Protein AF-A0A520LMJ1-F1 (afdb_monomer_lite)

Foldseek 3Di:
DWDPFPDWWQDAFWIWTWTDDPPDPGTDIWIWHWWFDPQFIKTATPVGRVPIDTDDDDPQWGWDTWTDHPGDIDTDTDGDDDDD

Secondary structure (DSSP, 8-state):
-EEEEEEEEEETTEEEEEEEETT-SSPEEEEEEEEEETTEEEEEESS-TT-EEEPP--TTEEEEEEEEETTEEEEEEEE-----

Sequence (84 aa):
GLKPLGQLRIENDELVLKASVAAQRDPIRKCFRLRAEGGTVVLSASDSPKTRAVLPMDPAIKITDANLGAGLLNLKGHAIVTPE

Structure (mmCIF, N/CA/C/O backbone):
data_AF-A0A520LMJ1-F1
#
_entry.id   AF-A0A520LMJ1-F1
#
loop_
_atom_site.group_PDB
_atom_site.id
_atom_site.type_symbol
_atom_site.label_atom_id
_atom_site.label_alt_id
_atom_site.label_comp_id
_atom_site.label_asym_id
_atom_site.label_entity_id
_atom_site.label_seq_id
_atom_site.pdbx_PDB_ins_code
_atom_site.Cartn_x
_atom_site.Cartn_y
_atom_site.Cartn_z
_atom_site.occupancy
_atom_site.B_iso_or_equiv
_atom_site.auth_seq_id
_atom_site.auth_comp_id
_atom_site.auth_asym_id
_atom_site.auth_atom_id
_atom_site.pdbx_PDB_model_num
ATOM 1 N N . GLY A 1 1 ? 15.902 11.747 -20.330 1.00 60.59 1 GLY A N 1
ATOM 2 C CA . GLY A 1 1 ? 14.814 12.075 -19.388 1.00 60.59 1 GLY A CA 1
ATOM 3 C C . GLY A 1 1 ? 13.965 10.848 -19.127 1.00 60.59 1 GLY A C 1
ATOM 4 O O . GLY A 1 1 ? 13.760 10.067 -20.056 1.00 60.59 1 GLY A O 1
ATOM 5 N N . LEU A 1 2 ? 13.517 10.659 -17.883 1.00 62.97 2 LEU A N 1
ATOM 6 C CA . LEU A 1 2 ? 12.505 9.655 -17.543 1.00 62.97 2 LEU A CA 1
ATOM 7 C C . LEU A 1 2 ? 11.166 10.143 -18.115 1.00 62.97 2 LEU A C 1
ATOM 9 O O . LEU A 1 2 ? 10.791 11.287 -17.856 1.00 62.97 2 LEU A O 1
ATOM 13 N N . LYS A 1 3 ? 10.478 9.340 -18.934 1.00 74.25 3 LYS A N 1
ATOM 14 C CA . LYS A 1 3 ? 9.113 9.699 -19.342 1.00 74.25 3 LYS A CA 1
ATOM 15 C C . LYS A 1 3 ? 8.166 9.507 -18.146 1.00 74.25 3 LYS A C 1
ATOM 17 O O . LYS A 1 3 ? 8.520 8.771 -17.220 1.00 74.25 3 LYS A O 1
ATOM 22 N N . PRO A 1 4 ? 6.980 10.143 -18.156 1.00 78.31 4 PRO A N 1
ATOM 23 C CA . PRO A 1 4 ? 5.950 9.882 -17.161 1.00 78.31 4 PRO A CA 1
ATOM 24 C C . PRO A 1 4 ? 5.654 8.387 -17.027 1.00 78.31 4 PRO A C 1
ATOM 26 O O . PRO A 1 4 ? 5.939 7.595 -17.933 1.00 78.31 4 PRO A O 1
ATOM 29 N N . LEU A 1 5 ? 5.065 8.015 -15.892 1.00 82.81 5 LEU A N 1
ATOM 30 C CA . LEU A 1 5 ? 4.582 6.661 -15.655 1.00 82.81 5 LEU A CA 1
ATOM 31 C C . LEU A 1 5 ? 3.727 6.210 -16.847 1.00 82.81 5 LEU A C 1
ATOM 33 O O . LEU A 1 5 ? 2.725 6.841 -17.172 1.00 82.81 5 LEU A O 1
ATOM 37 N N . GLY A 1 6 ? 4.152 5.141 -17.516 1.00 83.44 6 GLY A N 1
ATOM 38 C CA . GLY A 1 6 ? 3.450 4.622 -18.687 1.00 83.44 6 GLY A CA 1
ATOM 39 C C . GLY A 1 6 ? 2.328 3.670 -18.299 1.00 83.44 6 GLY A C 1
ATOM 40 O O . GLY A 1 6 ? 1.311 3.596 -18.981 1.00 83.44 6 GLY A O 1
ATOM 41 N N . GLN A 1 7 ? 2.512 2.926 -17.206 1.00 87.12 7 GLN A N 1
ATOM 42 C CA . GLN A 1 7 ? 1.536 1.951 -16.748 1.00 87.12 7 GLN A CA 1
ATOM 43 C C . GLN A 1 7 ? 1.695 1.627 -15.262 1.00 87.12 7 GLN A C 1
ATOM 45 O O . GLN A 1 7 ? 2.810 1.491 -14.755 1.00 87.12 7 GLN A O 1
ATOM 50 N N . LEU A 1 8 ? 0.552 1.421 -14.612 1.00 89.88 8 LEU A N 1
ATOM 51 C CA . LEU A 1 8 ? 0.408 0.826 -13.291 1.00 89.88 8 LEU A CA 1
ATOM 52 C C . LEU A 1 8 ? -0.447 -0.436 -13.440 1.00 89.88 8 LEU A C 1
ATOM 54 O O . LEU A 1 8 ? -1.516 -0.388 -14.049 1.00 89.88 8 LEU A O 1
ATOM 58 N N . ARG A 1 9 ? 0.039 -1.572 -12.935 1.00 91.25 9 ARG A N 1
ATOM 59 C CA . ARG A 1 9 ? -0.675 -2.858 -12.949 1.00 91.25 9 ARG A CA 1
ATOM 60 C C . ARG A 1 9 ? -0.505 -3.587 -11.631 1.00 91.25 9 ARG A C 1
ATOM 62 O O . ARG A 1 9 ? 0.503 -3.412 -10.960 1.00 91.25 9 ARG A O 1
ATOM 69 N N . ILE A 1 10 ? -1.468 -4.438 -11.311 1.00 91.62 10 ILE A N 1
ATOM 70 C CA . ILE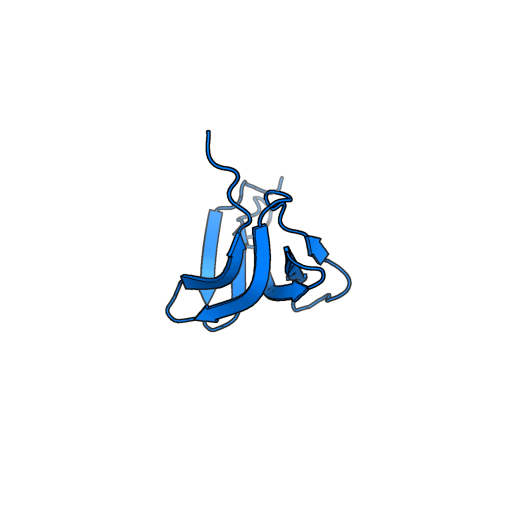 A 1 10 ? -1.347 -5.427 -10.245 1.00 91.62 10 ILE A CA 1
ATOM 71 C C . ILE A 1 10 ? -1.032 -6.762 -10.919 1.00 91.62 10 ILE A C 1
ATOM 73 O O . ILE A 1 10 ? -1.800 -7.230 -11.759 1.00 91.62 10 ILE A O 1
ATOM 77 N N . GLU A 1 11 ? 0.134 -7.321 -10.612 1.00 91.19 11 GLU A N 1
ATOM 78 C CA . GLU A 1 11 ? 0.589 -8.624 -11.0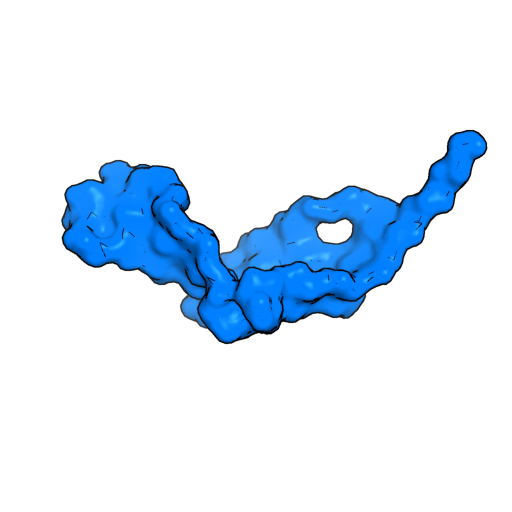99 1.00 91.19 11 GLU A CA 1
ATOM 79 C C . GLU A 1 11 ? 0.744 -9.527 -9.867 1.00 91.19 11 GLU A C 1
ATOM 81 O O . GLU A 1 11 ? 1.673 -9.353 -9.079 1.00 91.19 11 GLU A O 1
ATOM 86 N N . ASN A 1 12 ? -0.196 -10.460 -9.682 1.00 87.00 12 ASN A N 1
ATOM 87 C CA . ASN A 1 12 ? -0.365 -11.217 -8.436 1.00 87.00 12 ASN A CA 1
ATOM 88 C C . ASN A 1 12 ? -0.510 -10.262 -7.235 1.00 87.00 12 ASN A C 1
ATOM 90 O O . ASN A 1 12 ? -1.414 -9.425 -7.215 1.00 87.00 12 ASN A O 1
ATOM 94 N N . ASP A 1 13 ? 0.423 -10.351 -6.291 1.00 89.69 13 ASP A N 1
ATOM 95 C CA . ASP A 1 13 ? 0.395 -9.641 -5.017 1.00 89.69 13 ASP A CA 1
ATOM 96 C C . ASP A 1 13 ? 1.317 -8.403 -5.047 1.00 89.69 13 ASP A C 1
ATOM 98 O O . ASP A 1 13 ? 1.656 -7.834 -4.005 1.00 89.69 13 ASP A O 1
ATOM 102 N N . GLU A 1 14 ? 1.768 -7.992 -6.241 1.00 92.69 14 GLU A N 1
ATOM 103 C CA . GLU A 1 14 ? 2.694 -6.876 -6.443 1.00 92.69 14 GLU A CA 1
ATOM 104 C C . GLU A 1 14 ? 2.105 -5.780 -7.341 1.00 92.69 14 GLU A C 1
AT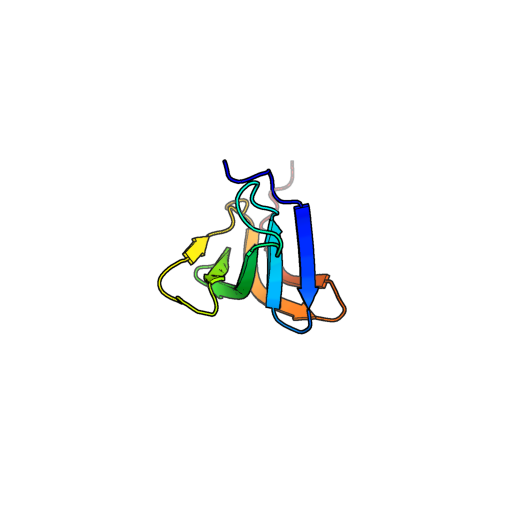OM 106 O O . GLU A 1 14 ? 1.496 -6.027 -8.385 1.00 92.69 14 GLU A O 1
ATOM 111 N N . LEU A 1 15 ? 2.344 -4.530 -6.944 1.00 92.56 15 LEU A N 1
ATOM 112 C CA . LEU A 1 15 ? 2.068 -3.348 -7.746 1.00 92.56 15 LEU A CA 1
ATOM 113 C C . LEU A 1 15 ? 3.266 -3.080 -8.651 1.00 92.56 15 LEU A C 1
ATOM 115 O O . LEU A 1 15 ? 4.371 -2.801 -8.187 1.00 92.56 15 LEU A O 1
ATOM 119 N N . VAL A 1 16 ? 3.042 -3.127 -9.953 1.00 93.38 16 VAL A N 1
ATOM 120 C CA . VAL A 1 16 ? 4.074 -2.997 -10.971 1.00 93.38 16 VAL A CA 1
ATOM 121 C C . VAL A 1 16 ? 3.925 -1.664 -11.688 1.00 93.38 16 VAL A C 1
ATOM 123 O O . VAL A 1 16 ? 2.944 -1.418 -12.393 1.00 93.38 16 VAL A O 1
ATOM 126 N N . LEU A 1 17 ? 4.939 -0.817 -11.535 1.00 90.56 17 LEU A N 1
ATOM 127 C CA . LEU A 1 17 ? 5.070 0.459 -12.228 1.00 90.56 17 LEU A CA 1
ATOM 128 C C . LEU A 1 17 ? 6.016 0.295 -13.415 1.00 90.56 17 LEU A C 1
ATOM 130 O O . LEU A 1 17 ? 7.136 -0.198 -13.255 1.00 90.56 17 LEU A O 1
ATOM 134 N N . LYS A 1 18 ? 5.574 0.709 -14.604 1.00 90.31 18 LYS A N 1
ATOM 135 C CA . LYS A 1 18 ? 6.377 0.674 -15.832 1.00 90.31 18 LYS A CA 1
ATOM 136 C C . LYS A 1 18 ? 6.499 2.075 -16.416 1.00 90.31 18 LYS A C 1
ATOM 138 O O . LYS A 1 18 ? 5.496 2.760 -16.619 1.00 90.31 18 LYS A O 1
ATOM 143 N N . ALA A 1 19 ? 7.722 2.492 -16.715 1.00 88.31 19 ALA A N 1
ATOM 144 C CA . ALA A 1 19 ? 8.007 3.765 -17.370 1.00 88.31 19 ALA A CA 1
ATOM 145 C C . ALA A 1 19 ? 9.039 3.567 -18.483 1.00 88.31 19 ALA A C 1
ATOM 147 O O . ALA A 1 19 ? 10.018 2.844 -18.321 1.00 88.31 19 ALA A O 1
ATOM 148 N N . SER A 1 20 ? 8.822 4.211 -19.629 1.00 83.94 20 SER A N 1
ATOM 149 C CA . SER A 1 20 ? 9.793 4.193 -20.729 1.00 83.94 20 SER A CA 1
ATOM 150 C C . SER A 1 20 ? 10.876 5.246 -20.502 1.00 83.94 20 SER A C 1
ATOM 152 O O . SER A 1 20 ? 10.592 6.355 -20.048 1.00 83.94 20 SER A O 1
ATOM 154 N N . VAL A 1 21 ? 12.116 4.943 -20.872 1.00 80.56 21 VAL A N 1
ATOM 155 C CA . VAL A 1 21 ? 13.223 5.902 -20.798 1.00 80.56 21 VAL A CA 1
ATOM 156 C C . VAL A 1 21 ? 13.738 6.153 -22.199 1.00 80.56 21 VAL A C 1
ATOM 158 O O . VAL A 1 21 ? 13.978 5.216 -22.942 1.00 80.56 21 VAL A O 1
ATOM 161 N N . ALA A 1 22 ? 13.932 7.419 -22.574 1.00 76.44 22 ALA A N 1
ATOM 162 C CA . ALA A 1 22 ? 14.371 7.760 -23.932 1.00 76.44 22 ALA A CA 1
ATOM 163 C C . ALA A 1 22 ? 15.717 7.114 -24.329 1.00 76.44 22 ALA A C 1
ATOM 165 O O . ALA A 1 22 ? 15.979 6.935 -25.510 1.00 76.44 22 ALA A O 1
ATOM 166 N N . ALA A 1 23 ? 16.554 6.770 -23.346 1.00 77.88 23 ALA A N 1
ATOM 167 C CA . ALA A 1 23 ? 17.880 6.187 -23.537 1.00 77.88 23 ALA A CA 1
ATOM 168 C C . ALA A 1 23 ? 17.910 4.644 -23.516 1.00 77.88 23 ALA A C 1
ATOM 170 O O . ALA A 1 23 ? 18.978 4.071 -23.706 1.00 77.88 23 ALA A O 1
ATOM 171 N N . GLN A 1 24 ? 16.787 3.961 -23.262 1.00 78.00 24 GLN A N 1
ATOM 172 C CA . GLN A 1 24 ? 16.722 2.495 -23.230 1.00 78.00 24 GLN A CA 1
ATOM 173 C C . GLN A 1 24 ? 15.535 1.984 -24.041 1.00 78.00 24 GLN A C 1
ATOM 175 O O . GLN A 1 24 ? 14.460 2.579 -24.044 1.00 78.00 24 GLN A O 1
ATOM 180 N N . ARG A 1 25 ? 15.747 0.862 -24.736 1.00 75.25 25 ARG A N 1
ATOM 181 C CA . ARG A 1 25 ? 14.702 0.211 -25.532 1.00 75.25 25 ARG A CA 1
ATOM 182 C C . ARG A 1 25 ? 13.643 -0.438 -24.640 1.00 75.25 25 ARG A C 1
ATOM 184 O O . ARG A 1 25 ? 12.462 -0.380 -24.971 1.00 75.25 25 ARG A O 1
ATOM 191 N N . ASP A 1 26 ? 14.071 -0.994 -23.510 1.00 82.56 26 ASP A N 1
ATOM 192 C CA . ASP A 1 26 ? 13.185 -1.670 -22.571 1.00 82.56 26 ASP A CA 1
ATOM 193 C C . ASP A 1 26 ? 12.648 -0.704 -21.505 1.00 82.56 26 ASP A C 1
ATOM 195 O O . ASP A 1 26 ? 13.389 0.142 -20.991 1.00 82.56 26 ASP A O 1
ATOM 199 N N . PRO A 1 27 ? 11.354 -0.798 -21.152 1.00 82.88 27 PRO A N 1
ATOM 200 C CA . PRO A 1 27 ? 10.787 0.005 -20.084 1.00 82.88 27 PRO A CA 1
ATOM 201 C C . PRO A 1 27 ? 11.362 -0.414 -18.728 1.00 82.88 27 PRO A C 1
ATOM 203 O O . PRO A 1 27 ? 11.479 -1.600 -18.415 1.00 82.88 27 PRO A O 1
ATOM 206 N N . ILE A 1 28 ? 11.633 0.572 -17.874 1.00 87.88 28 ILE A N 1
ATOM 207 C CA . ILE A 1 28 ? 11.969 0.320 -16.476 1.00 87.88 28 ILE A CA 1
ATOM 208 C C . ILE A 1 28 ? 10.724 -0.213 -15.778 1.00 87.88 28 ILE A C 1
ATOM 210 O O . ILE A 1 28 ? 9.655 0.398 -15.846 1.00 87.88 28 ILE A O 1
ATOM 214 N N . ARG A 1 29 ? 10.890 -1.333 -15.073 1.00 90.00 29 ARG A N 1
ATOM 215 C CA . ARG A 1 29 ? 9.868 -1.964 -14.239 1.00 90.00 29 ARG A CA 1
ATOM 216 C C . ARG A 1 29 ? 10.284 -1.879 -12.774 1.00 90.00 29 ARG A C 1
ATOM 218 O O . ARG A 1 29 ? 11.391 -2.279 -12.423 1.00 90.00 29 ARG A O 1
ATOM 225 N N . LYS A 1 30 ? 9.388 -1.393 -11.916 1.00 90.50 30 LYS A N 1
ATOM 226 C CA . LYS A 1 30 ? 9.553 -1.411 -10.457 1.00 90.50 30 LYS A CA 1
ATOM 227 C C . LYS A 1 30 ? 8.356 -2.088 -9.804 1.00 90.50 30 LYS A C 1
ATOM 229 O O . LYS A 1 30 ? 7.218 -1.722 -10.084 1.00 90.50 30 LYS A O 1
ATOM 234 N N . CYS A 1 31 ? 8.635 -3.067 -8.949 1.00 93.19 31 CYS A N 1
ATOM 235 C CA . CYS A 1 31 ? 7.626 -3.838 -8.230 1.00 93.19 31 CYS A CA 1
ATOM 236 C C . CYS A 1 31 ? 7.557 -3.384 -6.776 1.00 93.19 31 CYS A C 1
ATOM 238 O O . CYS A 1 31 ? 8.588 -3.280 -6.108 1.00 93.19 31 CYS A O 1
ATOM 240 N N . PHE A 1 32 ? 6.351 -3.189 -6.266 1.00 93.50 32 PHE A N 1
ATOM 241 C CA . PHE A 1 32 ? 6.091 -2.768 -4.899 1.00 93.50 32 PHE A CA 1
ATOM 242 C C . PHE A 1 32 ? 5.139 -3.739 -4.218 1.00 93.50 32 PHE A C 1
ATOM 244 O O . PHE A 1 32 ? 4.190 -4.225 -4.829 1.00 93.50 32 PHE A O 1
ATOM 251 N N . ARG A 1 33 ? 5.361 -3.959 -2.924 1.00 93.88 33 ARG A N 1
ATOM 252 C CA . ARG A 1 33 ? 4.401 -4.634 -2.048 1.00 93.88 33 ARG A CA 1
ATOM 253 C C . ARG A 1 33 ? 3.679 -3.610 -1.197 1.00 93.88 33 ARG A C 1
ATOM 255 O O . ARG A 1 33 ? 4.282 -2.615 -0.787 1.00 93.88 33 ARG A O 1
ATOM 262 N N . LEU A 1 34 ? 2.408 -3.880 -0.933 1.00 94.00 34 LEU A N 1
ATOM 263 C CA . LEU A 1 34 ? 1.553 -3.062 -0.085 1.00 94.00 34 LEU A CA 1
ATOM 264 C C . LEU A 1 34 ? 1.265 -3.815 1.207 1.00 94.00 34 LEU A C 1
ATOM 266 O O . LEU A 1 34 ? 1.071 -5.029 1.185 1.00 94.00 34 LEU A O 1
ATOM 270 N N . ARG A 1 35 ? 1.255 -3.092 2.325 1.00 94.75 35 ARG A N 1
ATOM 271 C CA . ARG A 1 35 ? 0.859 -3.607 3.639 1.00 94.75 35 ARG A CA 1
ATOM 272 C C . ARG A 1 35 ? 0.145 -2.531 4.437 1.00 94.75 35 ARG A C 1
ATOM 274 O O . ARG A 1 35 ? 0.435 -1.351 4.257 1.00 94.75 35 ARG A O 1
ATOM 281 N N . ALA A 1 36 ? -0.740 -2.948 5.335 1.00 96.56 36 ALA A N 1
ATOM 282 C CA . ALA A 1 36 ? -1.263 -2.070 6.368 1.00 96.56 36 ALA A CA 1
ATOM 283 C C . ALA A 1 36 ? -0.225 -1.930 7.495 1.00 96.56 36 ALA A C 1
ATOM 285 O O . ALA A 1 36 ? 0.264 -2.929 8.021 1.00 96.56 36 ALA A O 1
ATOM 286 N N . GLU A 1 37 ? 0.134 -0.700 7.847 1.00 95.81 37 GLU A N 1
ATOM 287 C CA . GLU A 1 37 ? 1.099 -0.382 8.904 1.00 95.81 37 GLU A CA 1
ATOM 288 C C . GLU A 1 37 ? 0.747 0.992 9.493 1.00 95.81 37 GLU A C 1
ATOM 290 O O . GLU A 1 37 ? 0.438 1.929 8.760 1.00 95.81 37 GLU A O 1
ATOM 295 N N . GLY A 1 38 ? 0.737 1.122 10.824 1.00 92.88 38 GLY A N 1
ATOM 296 C CA . GLY A 1 38 ? 0.466 2.407 11.490 1.00 92.88 38 GLY A CA 1
ATOM 297 C C . GLY A 1 38 ? -0.928 3.002 11.230 1.00 92.88 38 GLY A C 1
ATOM 298 O O . GLY A 1 38 ? -1.118 4.208 11.377 1.00 92.88 38 GLY A O 1
ATOM 299 N N . GLY A 1 39 ? -1.907 2.184 10.828 1.00 95.31 39 GLY A N 1
ATOM 300 C CA . GLY A 1 39 ? -3.258 2.640 10.480 1.00 95.31 39 GLY A CA 1
ATOM 301 C C . GLY A 1 39 ? -3.393 3.194 9.059 1.00 95.31 39 GLY A C 1
ATOM 302 O O . GLY A 1 39 ? -4.413 3.801 8.746 1.00 95.31 39 GLY A O 1
ATOM 303 N N . THR A 1 40 ? -2.390 2.996 8.203 1.00 96.44 40 THR A N 1
ATOM 304 C CA . THR A 1 40 ? -2.400 3.389 6.789 1.00 96.44 40 THR A CA 1
ATOM 305 C C . THR A 1 40 ? -1.798 2.280 5.917 1.00 96.44 40 THR A C 1
ATOM 307 O O . THR A 1 40 ? -1.463 1.206 6.412 1.00 96.44 40 THR A O 1
ATOM 310 N N . VAL A 1 41 ? -1.675 2.516 4.613 1.00 96.25 41 VAL A N 1
ATOM 311 C CA . VAL A 1 41 ? -1.031 1.616 3.659 1.00 96.25 41 VAL A CA 1
ATOM 312 C C . VAL A 1 41 ? 0.386 2.098 3.364 1.00 96.25 41 VAL A C 1
ATOM 314 O O . VAL A 1 41 ? 0.613 3.257 3.018 1.00 96.25 41 VAL A O 1
ATOM 317 N N . VAL A 1 42 ? 1.346 1.186 3.446 1.00 95.81 42 VAL A N 1
ATOM 318 C CA . VAL A 1 42 ? 2.751 1.428 3.121 1.00 95.81 42 VAL A CA 1
ATOM 319 C C . VAL A 1 42 ? 3.123 0.649 1.868 1.00 95.81 42 VAL A C 1
ATOM 321 O O . VAL A 1 42 ? 2.957 -0.570 1.803 1.00 95.81 42 VAL A O 1
ATOM 324 N N . LEU A 1 43 ? 3.667 1.355 0.877 1.00 93.94 43 LEU A N 1
ATOM 325 C CA . LEU A 1 43 ? 4.314 0.770 -0.291 1.00 93.94 43 LEU A CA 1
ATOM 326 C C . LEU A 1 43 ? 5.791 0.583 0.022 1.00 93.94 43 LEU A C 1
ATOM 328 O O . LEU A 1 43 ? 6.453 1.515 0.468 1.00 93.94 43 LEU A O 1
ATOM 332 N N . SER A 1 44 ? 6.328 -0.599 -0.254 1.00 94.88 44 SER A N 1
ATOM 333 C CA . SER A 1 44 ? 7.765 -0.874 -0.178 1.00 94.88 44 SER A CA 1
ATOM 334 C C . SER A 1 44 ? 8.247 -1.437 -1.505 1.00 94.88 44 SER A C 1
ATOM 336 O O . SER A 1 44 ? 7.614 -2.350 -2.039 1.00 94.88 44 SER A O 1
ATOM 338 N N . ALA A 1 45 ? 9.359 -0.926 -2.037 1.00 92.88 45 ALA A N 1
ATOM 339 C CA . ALA A 1 45 ? 9.970 -1.520 -3.222 1.00 92.88 45 ALA A CA 1
ATOM 340 C C . ALA A 1 45 ? 10.425 -2.952 -2.902 1.00 92.88 45 ALA A C 1
ATOM 342 O O . ALA A 1 45 ? 11.028 -3.208 -1.858 1.00 92.88 45 ALA A O 1
ATOM 343 N N . SER A 1 46 ? 10.123 -3.893 -3.790 1.00 91.06 46 SER A N 1
ATOM 344 C CA . SER A 1 46 ? 10.364 -5.322 -3.545 1.00 91.06 46 SER A CA 1
ATOM 345 C C . SER A 1 46 ? 11.855 -5.663 -3.536 1.00 91.06 46 SER A C 1
ATOM 347 O O . SER A 1 46 ? 12.276 -6.550 -2.800 1.00 91.06 46 SER A O 1
ATOM 349 N N . ASP A 1 47 ? 12.653 -4.923 -4.308 1.00 89.81 47 ASP A N 1
ATOM 350 C CA . ASP A 1 47 ? 14.113 -5.039 -4.389 1.00 89.81 47 ASP A CA 1
ATOM 351 C C . ASP A 1 47 ? 14.857 -4.192 -3.341 1.00 89.81 47 ASP A C 1
ATOM 353 O O . ASP A 1 47 ? 16.030 -4.428 -3.065 1.00 89.81 47 ASP A O 1
ATOM 357 N N . SER A 1 48 ? 14.181 -3.218 -2.732 1.00 89.38 48 SER A N 1
ATOM 358 C CA . SER A 1 48 ? 14.727 -2.363 -1.679 1.00 89.38 48 SER A CA 1
ATOM 359 C C . SER A 1 48 ? 13.634 -2.026 -0.663 1.00 89.38 48 SER A C 1
ATOM 361 O O . SER A 1 48 ? 13.038 -0.948 -0.719 1.00 89.38 48 SER A O 1
ATOM 363 N N . PRO A 1 49 ? 13.375 -2.902 0.326 1.00 82.62 49 PRO A N 1
ATOM 364 C CA . PRO A 1 49 ? 12.321 -2.679 1.318 1.00 82.62 49 PRO A CA 1
ATOM 365 C C . PRO A 1 49 ? 12.531 -1.446 2.208 1.00 82.62 49 PRO A C 1
ATOM 367 O O . PRO A 1 49 ? 11.626 -1.073 2.951 1.00 82.62 49 PRO A O 1
ATOM 370 N N . LYS A 1 50 ? 13.720 -0.828 2.172 1.00 87.38 50 LYS A N 1
ATOM 371 C CA . LYS A 1 50 ? 14.008 0.463 2.819 1.00 87.38 50 LYS A CA 1
ATOM 372 C C . LYS A 1 50 ? 13.414 1.641 2.043 1.00 87.38 50 LYS A C 1
ATOM 374 O O . LYS A 1 50 ? 13.128 2.677 2.630 1.00 87.38 50 LYS A O 1
ATOM 379 N N . THR A 1 51 ? 13.212 1.484 0.736 1.00 89.12 51 THR A N 1
ATOM 380 C CA . THR A 1 51 ? 12.520 2.458 -0.106 1.00 89.12 51 THR A CA 1
ATOM 381 C C . THR A 1 51 ? 11.023 2.291 0.104 1.00 89.12 51 THR A C 1
ATOM 383 O O . THR A 1 51 ? 10.405 1.381 -0.456 1.00 89.12 51 THR A O 1
ATOM 386 N N . ARG A 1 52 ? 10.456 3.155 0.948 1.00 92.88 52 ARG A N 1
ATOM 387 C CA . ARG A 1 52 ? 9.045 3.116 1.328 1.00 92.88 52 ARG A CA 1
ATOM 388 C C . ARG A 1 52 ? 8.341 4.431 1.034 1.00 92.88 52 ARG A C 1
ATOM 390 O O . ARG A 1 52 ? 8.952 5.493 1.110 1.00 92.88 52 ARG A O 1
ATOM 397 N N . ALA A 1 53 ? 7.053 4.339 0.740 1.00 92.19 53 ALA A N 1
ATOM 398 C CA . ALA A 1 53 ? 6.144 5.471 0.656 1.00 92.19 53 ALA A CA 1
ATOM 399 C C . ALA A 1 53 ? 4.887 5.158 1.467 1.00 92.19 53 ALA A C 1
ATOM 401 O O . ALA A 1 53 ? 4.361 4.047 1.403 1.00 92.19 53 ALA A O 1
ATOM 402 N N . VAL A 1 54 ? 4.420 6.136 2.232 1.00 94.38 54 VAL A N 1
ATOM 403 C CA . VAL A 1 54 ? 3.200 6.027 3.032 1.00 94.38 54 VAL A CA 1
ATOM 404 C C . VAL A 1 54 ? 2.067 6.664 2.240 1.00 94.38 54 VAL A C 1
ATOM 406 O O . VAL A 1 54 ? 2.196 7.811 1.812 1.00 94.38 54 VAL A O 1
ATOM 409 N N . LEU A 1 55 ? 0.978 5.929 2.017 1.00 91.75 55 LEU A N 1
ATOM 410 C CA . LEU A 1 55 ? -0.204 6.497 1.380 1.00 91.75 55 LEU A CA 1
ATOM 411 C C . LEU A 1 55 ? -0.884 7.461 2.359 1.00 91.75 55 LEU A C 1
ATOM 413 O O . LEU A 1 55 ? -1.133 7.090 3.511 1.00 91.75 55 LEU A O 1
ATOM 417 N N . PRO A 1 56 ? -1.177 8.700 1.938 1.00 92.25 56 PRO A N 1
ATOM 418 C CA . PRO A 1 56 ? -1.960 9.603 2.758 1.00 92.25 56 PRO A CA 1
ATOM 419 C C . PRO A 1 56 ? -3.388 9.066 2.859 1.00 92.25 56 PRO A C 1
ATOM 421 O O . PRO A 1 56 ? -4.002 8.710 1.855 1.00 92.25 56 PRO A O 1
ATOM 424 N N . MET A 1 57 ? -3.899 9.019 4.083 1.00 92.50 57 MET A N 1
ATOM 425 C CA . MET A 1 57 ? -5.283 8.674 4.388 1.00 92.50 57 MET A CA 1
ATOM 426 C C . MET A 1 57 ? -5.899 9.817 5.179 1.00 92.50 57 MET A C 1
ATOM 428 O O . MET A 1 57 ? -5.192 10.527 5.899 1.00 92.50 57 MET A O 1
ATOM 432 N N . ASP A 1 58 ? -7.214 9.971 5.062 1.00 93.50 58 ASP A N 1
ATOM 433 C CA . ASP A 1 58 ? -7.955 10.823 5.982 1.00 93.50 58 ASP A CA 1
ATOM 434 C C . ASP A 1 58 ? -7.672 10.377 7.436 1.00 93.50 58 ASP A C 1
ATOM 436 O O . ASP A 1 58 ? -7.701 9.170 7.705 1.00 93.50 58 ASP A O 1
ATOM 440 N N . PRO A 1 59 ? -7.378 11.292 8.380 1.00 91.31 59 PRO A N 1
ATOM 441 C CA . PRO A 1 59 ? -7.089 10.936 9.770 1.00 91.31 59 PRO A CA 1
ATOM 442 C C . PRO A 1 59 ? -8.192 10.127 10.468 1.00 91.31 59 PRO A C 1
ATOM 444 O O . PRO A 1 59 ? -7.884 9.358 11.386 1.00 91.31 59 PRO A O 1
ATOM 447 N N . ALA A 1 60 ? -9.449 10.287 10.044 1.00 94.69 60 ALA A N 1
ATOM 448 C CA . ALA A 1 60 ? -10.596 9.547 10.554 1.00 94.69 60 ALA A CA 1
ATOM 449 C C . ALA A 1 60 ? -10.665 8.106 10.024 1.00 94.69 60 ALA A C 1
ATOM 451 O O . ALA A 1 60 ? -11.436 7.304 10.553 1.00 94.69 60 ALA A O 1
ATOM 452 N N . ILE A 1 61 ? -9.860 7.751 9.016 1.00 95.38 61 ILE A N 1
ATOM 453 C CA . ILE A 1 61 ? -9.777 6.405 8.448 1.00 95.38 61 ILE A CA 1
ATOM 454 C C . ILE A 1 61 ? -8.546 5.681 9.003 1.00 95.38 61 ILE A C 1
ATOM 456 O O . ILE A 1 61 ? -7.427 6.196 9.001 1.00 95.38 61 ILE A O 1
ATOM 460 N N . LYS A 1 62 ? -8.741 4.439 9.450 1.00 97.00 62 LYS A N 1
ATOM 461 C CA . LYS A 1 62 ? -7.672 3.531 9.877 1.00 97.00 62 LYS A CA 1
ATOM 462 C C . LYS A 1 62 ? -7.726 2.243 9.081 1.00 97.00 62 LYS A C 1
ATOM 464 O O . LYS A 1 62 ? -8.696 1.497 9.183 1.00 97.00 62 LYS A O 1
ATOM 469 N N . ILE A 1 63 ? -6.667 1.970 8.327 1.00 97.62 63 ILE A N 1
ATOM 470 C CA . ILE A 1 63 ? -6.501 0.718 7.586 1.00 97.62 63 ILE A CA 1
ATOM 471 C C . ILE A 1 63 ? -5.853 -0.330 8.493 1.00 97.62 63 ILE A C 1
ATOM 473 O O . ILE A 1 63 ? -4.809 -0.082 9.095 1.00 97.62 63 ILE A O 1
ATOM 477 N N . THR A 1 64 ? -6.489 -1.493 8.590 1.00 97.06 64 THR A N 1
ATOM 478 C CA . THR A 1 64 ? -6.069 -2.631 9.419 1.00 97.06 64 THR A CA 1
ATOM 479 C C . THR A 1 64 ? -5.534 -3.791 8.590 1.00 97.06 64 THR A C 1
ATOM 481 O O . THR A 1 64 ? -4.677 -4.526 9.070 1.00 97.06 64 THR A O 1
ATOM 484 N N . ASP A 1 65 ? -5.985 -3.932 7.344 1.00 96.69 65 ASP A N 1
ATOM 485 C CA . ASP A 1 65 ? -5.459 -4.912 6.395 1.00 96.69 65 ASP A CA 1
ATOM 486 C C . ASP A 1 65 ? -5.405 -4.318 4.985 1.00 96.69 65 ASP A C 1
ATOM 488 O O . ASP A 1 65 ? -6.265 -3.525 4.594 1.00 96.69 65 ASP A O 1
ATOM 492 N N . ALA A 1 66 ? -4.379 -4.699 4.228 1.00 95.19 66 ALA A N 1
ATOM 493 C CA . ALA A 1 66 ? -4.192 -4.268 2.851 1.00 95.19 66 ALA A CA 1
ATOM 494 C C . ALA A 1 66 ? -3.528 -5.383 2.048 1.00 95.19 66 ALA A C 1
ATOM 496 O O . ALA A 1 66 ? -2.434 -5.832 2.394 1.00 95.19 66 ALA A O 1
ATOM 497 N N . ASN A 1 67 ? -4.167 -5.795 0.957 1.00 93.62 67 ASN A N 1
ATOM 498 C CA . ASN A 1 67 ? -3.621 -6.795 0.051 1.00 93.62 67 ASN A CA 1
ATOM 499 C C . ASN A 1 67 ? -3.924 -6.462 -1.411 1.00 93.62 67 ASN A C 1
ATOM 501 O O . ASN A 1 67 ? -4.868 -5.739 -1.732 1.0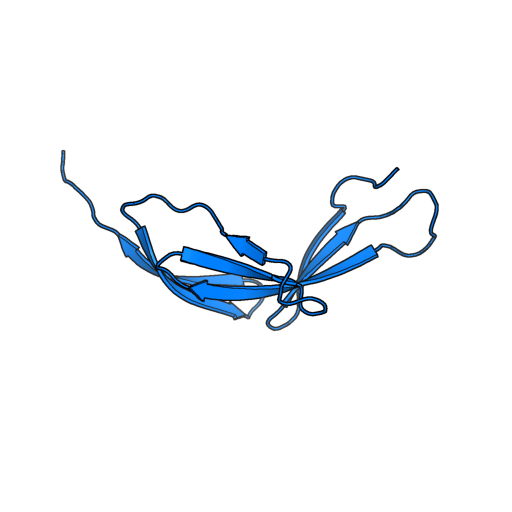0 93.62 67 ASN A O 1
ATOM 505 N N . LEU A 1 68 ? -3.088 -6.998 -2.292 1.00 92.75 68 LEU A N 1
ATOM 506 C CA . LEU A 1 68 ? -3.317 -6.999 -3.726 1.00 92.75 68 LEU A CA 1
ATOM 507 C C . LEU A 1 68 ? -3.817 -8.380 -4.131 1.00 92.75 68 LEU A C 1
ATOM 509 O O . LEU A 1 68 ? -3.236 -9.383 -3.732 1.00 92.75 68 LEU A O 1
ATOM 513 N N . GLY A 1 69 ? -4.889 -8.429 -4.911 1.00 88.06 69 GLY A N 1
ATOM 514 C CA . GLY A 1 69 ? -5.447 -9.689 -5.385 1.00 88.06 69 GLY A CA 1
ATOM 515 C C . GLY A 1 69 ? -6.537 -9.463 -6.419 1.00 88.06 69 GLY A C 1
ATOM 516 O O . GLY A 1 69 ? -7.218 -8.440 -6.397 1.00 88.06 69 GLY A O 1
ATOM 517 N N . ALA A 1 70 ? -6.682 -10.403 -7.356 1.00 84.88 70 ALA A N 1
ATOM 518 C CA . ALA A 1 70 ? -7.664 -10.329 -8.446 1.00 84.88 70 ALA A CA 1
ATOM 519 C C . ALA A 1 70 ? -7.609 -9.015 -9.264 1.00 84.88 70 ALA A C 1
ATOM 521 O O . ALA A 1 70 ? -8.618 -8.552 -9.786 1.00 84.88 70 ALA A O 1
ATOM 522 N N . GLY A 1 71 ? -6.424 -8.399 -9.369 1.00 86.00 71 GLY A N 1
ATOM 523 C CA . GLY A 1 71 ? -6.240 -7.123 -10.069 1.00 86.00 71 GLY A CA 1
ATOM 524 C C . GLY A 1 71 ? -6.712 -5.888 -9.293 1.00 86.00 71 GLY A C 1
ATOM 525 O O . GLY A 1 71 ? -6.771 -4.808 -9.877 1.00 86.00 71 GLY A O 1
ATOM 526 N N . LEU A 1 72 ? -7.030 -6.026 -8.001 1.00 89.50 72 LEU A N 1
ATOM 527 C CA . LEU A 1 72 ? -7.533 -4.961 -7.134 1.00 89.50 72 LEU A CA 1
ATOM 528 C C . LEU A 1 72 ? -6.661 -4.780 -5.886 1.00 89.50 72 LEU A C 1
ATOM 530 O O . LEU A 1 72 ? -5.987 -5.706 -5.430 1.00 89.50 72 LEU A O 1
ATOM 534 N N . LEU A 1 73 ? -6.704 -3.567 -5.330 1.00 90.75 73 LEU A N 1
ATOM 535 C CA . LEU A 1 73 ? -6.228 -3.271 -3.982 1.00 90.75 73 LEU A CA 1
ATOM 536 C C . LEU A 1 73 ? -7.402 -3.407 -3.016 1.00 90.75 73 LEU A C 1
ATOM 538 O O . LEU A 1 73 ? -8.327 -2.597 -3.047 1.00 90.75 73 LEU A O 1
ATOM 542 N N . ASN A 1 74 ? -7.347 -4.414 -2.151 1.00 92.88 74 ASN A N 1
ATOM 543 C CA . ASN A 1 74 ? -8.341 -4.620 -1.110 1.00 92.88 74 ASN A CA 1
ATOM 544 C C . ASN A 1 74 ? -7.840 -4.00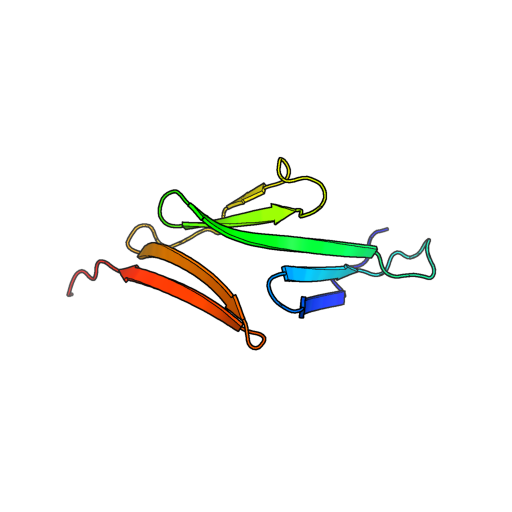3 0.189 1.00 92.88 74 ASN A C 1
ATOM 546 O O . ASN A 1 74 ? -6.753 -4.340 0.662 1.00 92.88 74 ASN A O 1
ATOM 550 N N . LEU A 1 75 ? -8.655 -3.130 0.773 1.00 94.56 75 LEU A N 1
ATOM 551 C CA . LEU A 1 75 ? -8.386 -2.493 2.053 1.00 94.56 75 LEU A CA 1
ATOM 552 C C . LEU A 1 75 ? -9.491 -2.857 3.036 1.00 94.56 75 LEU A C 1
ATOM 554 O O . LEU A 1 75 ? -10.675 -2.771 2.709 1.00 94.56 75 LEU A O 1
ATOM 558 N N . LYS A 1 76 ? -9.103 -3.230 4.252 1.00 96.44 76 LYS A N 1
ATOM 559 C CA . LYS A 1 76 ? -10.018 -3.333 5.389 1.00 96.44 76 LYS A CA 1
ATOM 560 C C . LYS A 1 76 ? -9.604 -2.325 6.438 1.00 96.44 76 LYS A C 1
ATOM 562 O O . LYS A 1 76 ? -8.418 -2.060 6.629 1.00 96.44 76 LYS A O 1
ATOM 567 N N . GLY A 1 77 ? -10.591 -1.763 7.113 1.00 95.38 77 GLY A N 1
ATOM 568 C CA . GLY A 1 77 ? -10.360 -0.712 8.078 1.00 95.38 77 GLY A CA 1
ATOM 569 C C . GLY A 1 77 ? -11.647 -0.179 8.671 1.00 95.38 77 GLY A C 1
ATOM 570 O O . GLY A 1 77 ? -12.725 -0.744 8.481 1.00 95.38 77 GLY A O 1
ATOM 571 N N . HIS A 1 78 ? -11.509 0.934 9.375 1.00 95.94 78 HIS A N 1
ATOM 572 C CA . HIS A 1 78 ? -12.600 1.632 10.035 1.00 95.94 78 HIS A CA 1
ATOM 573 C C . HIS A 1 78 ? -12.536 3.117 9.705 1.00 95.94 78 HIS A C 1
ATOM 575 O O . HIS A 1 78 ? -11.452 3.661 9.497 1.00 95.94 78 HIS A O 1
ATOM 581 N N . ALA A 1 79 ? -13.698 3.7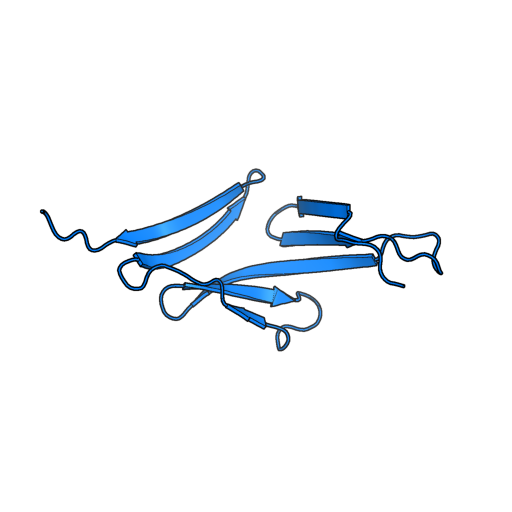59 9.683 1.00 94.56 79 ALA A N 1
ATOM 582 C CA . ALA A 1 79 ? -13.826 5.201 9.564 1.00 94.56 79 ALA A CA 1
ATOM 583 C C . ALA A 1 79 ? -14.621 5.728 10.759 1.00 94.56 79 ALA A C 1
ATOM 585 O O . ALA A 1 79 ? -15.614 5.119 11.162 1.00 94.56 79 ALA A O 1
ATOM 586 N N . ILE A 1 80 ? -14.183 6.850 11.318 1.00 93.06 80 ILE A N 1
ATOM 587 C CA . ILE A 1 80 ? -14.955 7.614 12.294 1.00 93.06 80 ILE A CA 1
ATOM 588 C C . ILE A 1 80 ? -15.774 8.634 11.508 1.00 93.06 80 ILE A C 1
ATOM 590 O O . ILE A 1 80 ? -15.215 9.440 10.771 1.00 93.06 80 ILE A O 1
ATOM 594 N N . VAL A 1 81 ? -17.095 8.586 11.652 1.00 88.88 81 VAL A N 1
ATOM 595 C CA . VAL A 1 81 ? -18.008 9.523 10.992 1.00 88.88 81 VAL A CA 1
ATOM 596 C C . VAL A 1 81 ? -18.662 10.372 12.068 1.00 88.88 81 VAL A C 1
ATOM 598 O O . VAL A 1 81 ? -19.331 9.837 12.951 1.00 88.88 81 VAL A O 1
ATOM 601 N N . THR A 1 82 ? -18.456 11.684 11.994 1.00 85.81 82 THR A N 1
ATOM 602 C CA . THR A 1 82 ? -19.167 12.646 12.838 1.00 85.81 82 THR A CA 1
ATOM 603 C C . THR A 1 82 ? -20.426 13.080 12.085 1.00 85.81 82 THR A C 1
ATOM 605 O O . THR A 1 82 ? -20.284 13.615 10.986 1.00 85.81 82 THR A O 1
ATOM 608 N N . PRO A 1 83 ? -21.636 12.818 12.609 1.00 81.00 83 PRO A N 1
ATOM 609 C CA . PRO A 1 83 ? -22.872 13.315 12.008 1.00 81.00 83 PRO A CA 1
ATOM 610 C C . PRO A 1 83 ? -22.904 14.850 12.012 1.00 81.00 83 PRO A C 1
ATOM 612 O O . PRO A 1 83 ? -22.383 15.459 12.948 1.00 81.00 83 PRO A O 1
ATOM 615 N N . GLU A 1 84 ? -23.515 15.442 10.983 1.00 71.00 84 GLU A N 1
ATOM 616 C CA . GLU A 1 84 ? -23.843 16.878 10.930 1.00 71.00 84 GLU A CA 1
ATOM 617 C C . GLU A 1 84 ? -25.064 17.225 11.793 1.00 71.00 84 GLU A C 1
ATOM 619 O O . GLU A 1 84 ? -25.993 16.384 11.879 1.00 71.00 84 GLU A O 1
#

pLDDT: mean 89.32, std 7.29, range [60.59, 97.62]

Radius of gyration: 15.62 Å; chains: 1; bounding box: 42×28×38 Å

=== Feature glossary ===
Legend for the data blocks above and below:

— What the protein is —

The amino-acid sequence is the protein's primary structure: the linear order of residues from the N-terminus to the C-terminus, written in one-letter code. Everything else here — the 3D coordinates, the secondary structure, the domain annotations — is ultimately a consequence of this string.

Functional annotations link the protein to curated databases. InterPro entries identify conserved domains and families by matching the sequence against member-database signatures (Pfam, PROSITE, CDD, …). Gene Ontology (GO) terms describe molecular function, biological process, and cellular component in a controlled vocabulary. CATH places the structure in a hierarchical fold classification (Class/Architecture/Topology/Homologous-superfamily). The organism is the source species.

— Where its atoms are —

Atomic coordinates in PDBx/mmCIF format — the same representation the Protein Data Bank distributes. Each line of the _atom_site loop places one backbone atom in Cartesian space (units: ångströms, origin: arbitrary).

The six renders are orthographic views along the three Cartesian axes in both directions. Representation (cartoon, sticks, or surface) and color scheme (sequence-rainbow or by-chain) vary across proteins so the training set covers all the common visualization conventions.

— Local backbone conformation —

Eight-state secondary structure (DSSP): H is the canonical α-helix, G the tighter 3₁₀-helix, I the wider π-helix; E/B are β-structure, T and S are turns and bends, and '-' is everything else. DSSP derives these from the pattern of main-chain N–H···O=C hydrogen bonds, not from the sequence.

Three-state secondary structure (P-SEA) collapses the eight DSSP classes into helix (a), strand (b), and coil (c). P-SEA assigns these from Cα geometry alone — distances and angles — without requiring backbone oxygens, so it works on any Cα trace.

φ (phi) and ψ (psi) are the two rotatable backbone dihedrals per residue: φ is the C(i-1)–N–Cα–C torsion, ψ is the N–Cα–C–N(i+1) torsion, both in degrees on (−180°, 180°]. α-helical residues cluster near (−60°, −45°); β-strand residues near (−120°, +130°). A Ramachandran plot is simply a scatter of (φ, ψ) for every residue.

— Global shape and packing —

The geometric summary reports three shape descriptors. Rg (radius of gyration) measures how spread out the Cα atoms are about their centre of mass; compact globular proteins have small Rg, elongated or unfolded ones large. Cα contacts (<8 Å, |i−j|>4) count long-range residue pairs in spatial proximity — high for tightly packed folds, near zero for rods or random coil. The bounding-box extents give the protein's footprint along x, y, z in Å.

SASA measures how much of the protein is reachable by solvent. It is computed by rolling a water-sized probe over the atomic surface and summing the exposed area (Å²). Per-residue SASA distinguishes core (buried, low SASA) from surface (exposed, high SASA) residues; total SASA is a whole-molecule size measure.

Plot images: a contact map (which residues are close in 3D, as an N×N binary image), a Ramachandran scatter (backbone torsion angles, revealing secondary-structure composition at a glance), and — for AlphaFold structures — a PAE heatmap (pairwise prediction confidence).

— Structural neighborhood —

A 3Di character summarizes, for each residue, the relative orientation of the Cα frame of its nearest spatial neighbor. Because it encodes fold topology rather than chemistry, 3Di alignments detect remote structural similarity that sequence alignment misses.

The Foldseek neighbor list gives the closest experimentally determined structures in the PDB, ranked by structural alignment. TM-score near 1 means near-identical fold; near 0.3 means only rough topology match. This is how one finds what a novel AlphaFold prediction most resembles in the solved-structure universe.

— Confidence and disorder —

For AlphaFold models, the B-factor field carries pLDDT — the model's own estimate of local accuracy on a 0–100 scale. Regions with pLDDT<50 should be treated as essentially unmodeled; they often correspond to intrinsically disordered segments.

Crystallographic B-factors measure how much each atom's electron density is smeared out, in Å². They rise in mobile loops and surface residues and fall in the buried interior. In AlphaFold models this column is repurposed to hold pLDDT instead.

Predicted Aligned Error (PAE) is an AlphaFold confidence matrix: entry (i, j) is the expected error in the position of residue j, in ångströms, when the prediction is superimposed on the true structure at residue i. Low PAE within a block of residues means that block is internally rigid and well-predicted; high PAE between two blocks means their relative placement is uncertain even if each block individually is confident.